Protein AF-A0A7X8M252-F1 (afdb_monomer_lite)

Foldseek 3Di:
DDDDDDDDPVVDDCPRPCNVVVVVCVVVVPDDDDDDDDQDDLVRLLVVVCVVFVDDSVVCVLVSVVLCVLCVSHPVLSVLLVVVCVVVVQWDQDPVVRGIDGDSVVSVPPPGSVVSVVVVVVV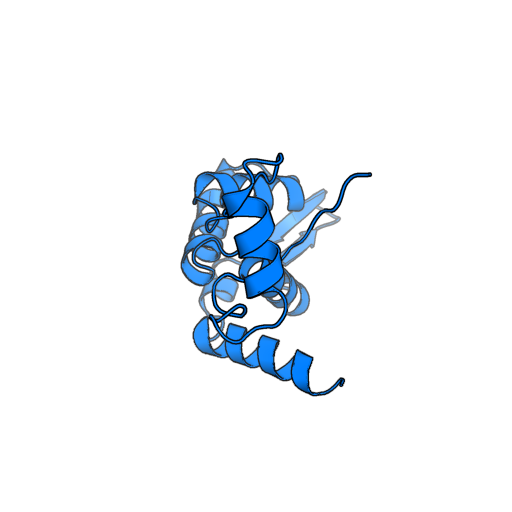VVVPD

Secondary structure (DSSP, 8-state):
--------TTT--TTSHHHHHHHHHHHT--S------PPPPHHHHHHHHHHHHT--HHHHHHHHHHHHHHHTT-HHHHHHHHHHHHHTTSEEEETTTTEEEE-HHHHHTSPPHHHHHHHHHHHTTS--

Sequence (128 aa):
MLIVGAFRSNEINEEHPLSELIREFRKEHSCGTCLLLPPLRRTETEKLVADMLDARLGDMAALCQYLYLKTGGNPFSLRQLLVLIHDEGLLYFSRQKGCWQWDLEAIQDLPHGEDVLEMILRKNKQTS

pLDDT: mean 80.12, std 14.75, range [32.66, 94.88]

Radius of gyration: 19.17 Å; chains: 1; bounding box: 40×32×47 Å

Structure (mmCIF, N/CA/C/O backbone):
data_AF-A0A7X8M252-F1
#
_entry.id   AF-A0A7X8M252-F1
#
loop_
_atom_site.group_PDB
_atom_site.id
_atom_site.type_symbol
_atom_site.label_atom_id
_atom_site.label_alt_id
_atom_site.label_comp_id
_atom_site.label_asym_id
_atom_site.label_entity_id
_atom_site.label_seq_id
_atom_site.pdbx_PDB_ins_code
_atom_site.Cartn_x
_atom_site.Cartn_y
_atom_site.Cartn_z
_atom_site.occupancy
_atom_site.B_iso_or_equiv
_atom_site.auth_seq_id
_atom_site.auth_comp_id
_atom_site.auth_asym_id
_atom_site.auth_atom_id
_atom_site.pdbx_PDB_model_num
ATOM 1 N N . MET A 1 1 ? 3.253 15.989 -30.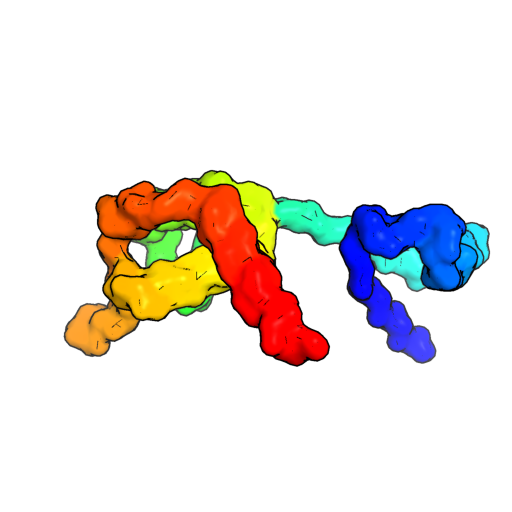838 1.00 73.31 1 MET A N 1
ATOM 2 C CA . MET A 1 1 ? 2.621 14.702 -30.477 1.00 73.31 1 MET A CA 1
ATOM 3 C C . MET A 1 1 ? 3.349 14.165 -29.254 1.00 73.31 1 MET A C 1
ATOM 5 O O . MET A 1 1 ? 4.569 14.221 -29.259 1.00 73.31 1 MET A O 1
ATOM 9 N N . LEU A 1 2 ? 2.636 13.724 -28.214 1.00 78.88 2 LEU A N 1
ATOM 10 C CA . LEU A 1 2 ? 3.219 13.113 -27.012 1.00 78.88 2 LEU A CA 1
ATOM 11 C C . LEU A 1 2 ? 2.778 11.649 -26.969 1.00 78.88 2 LEU A C 1
ATOM 13 O O . LEU A 1 2 ? 1.581 11.383 -27.030 1.00 78.88 2 LEU A O 1
ATOM 17 N N . ILE A 1 3 ? 3.733 10.725 -26.887 1.00 77.19 3 ILE A N 1
ATOM 18 C CA . ILE A 1 3 ? 3.474 9.291 -26.735 1.00 77.19 3 ILE A CA 1
ATOM 19 C C . ILE A 1 3 ? 3.948 8.888 -25.339 1.00 77.19 3 ILE A C 1
ATOM 21 O O . ILE A 1 3 ? 5.083 9.178 -24.967 1.00 77.19 3 ILE A O 1
ATOM 25 N N . VAL A 1 4 ? 3.081 8.222 -24.576 1.00 83.19 4 VAL A N 1
ATOM 26 C CA . VAL A 1 4 ? 3.414 7.652 -23.265 1.00 83.19 4 VAL A CA 1
ATOM 27 C C . VAL A 1 4 ? 3.211 6.146 -23.343 1.00 83.19 4 VAL A C 1
ATOM 29 O O . VAL A 1 4 ? 2.113 5.685 -23.643 1.00 83.19 4 VAL A O 1
ATOM 32 N N . GLY A 1 5 ? 4.276 5.388 -23.090 1.00 79.12 5 GLY A N 1
ATOM 33 C CA . GLY A 1 5 ? 4.242 3.931 -23.005 1.00 79.12 5 GLY A CA 1
ATOM 34 C C . GLY A 1 5 ? 4.522 3.470 -21.579 1.00 79.12 5 GLY A C 1
ATOM 35 O O . GLY A 1 5 ? 5.428 3.990 -20.930 1.00 79.12 5 GLY A O 1
ATOM 36 N N . ALA A 1 6 ? 3.760 2.487 -21.104 1.00 82.38 6 ALA A N 1
ATOM 37 C CA . ALA A 1 6 ? 3.991 1.813 -19.833 1.00 82.38 6 ALA A CA 1
ATOM 38 C C . ALA A 1 6 ? 4.117 0.312 -20.095 1.00 82.38 6 ALA A C 1
ATOM 40 O O . ALA A 1 6 ? 3.262 -0.281 -20.747 1.00 82.38 6 ALA A O 1
ATOM 41 N N . PHE A 1 7 ? 5.196 -0.289 -19.611 1.00 78.50 7 PHE A N 1
ATOM 42 C CA . PHE A 1 7 ? 5.483 -1.709 -19.782 1.00 78.50 7 PHE A CA 1
ATOM 43 C C . PHE A 1 7 ? 6.274 -2.219 -18.581 1.00 78.50 7 PHE A C 1
ATOM 45 O O . PHE A 1 7 ? 6.946 -1.443 -17.895 1.00 78.50 7 PHE A O 1
ATOM 52 N N . ARG A 1 8 ? 6.211 -3.526 -18.316 1.00 76.25 8 ARG A N 1
ATOM 53 C CA . ARG A 1 8 ? 7.041 -4.146 -17.280 1.00 76.25 8 ARG A CA 1
ATOM 54 C C . ARG A 1 8 ? 8.405 -4.491 -17.856 1.00 76.25 8 ARG A C 1
ATOM 56 O O . ARG A 1 8 ? 8.520 -4.983 -18.975 1.00 76.25 8 ARG A O 1
ATOM 63 N N . SER A 1 9 ? 9.449 -4.248 -17.071 1.00 67.38 9 SER A N 1
ATOM 64 C CA . SER A 1 9 ? 10.839 -4.445 -17.498 1.00 67.38 9 SER A CA 1
ATOM 65 C C . SER A 1 9 ? 11.176 -5.892 -17.869 1.00 67.38 9 SER A C 1
ATOM 67 O O . SER A 1 9 ? 12.147 -6.108 -18.583 1.00 67.38 9 SER A O 1
ATOM 69 N N . ASN A 1 10 ? 10.392 -6.870 -17.407 1.00 68.81 10 ASN A N 1
ATOM 70 C CA . ASN A 1 10 ? 10.573 -8.291 -17.709 1.00 68.81 10 ASN A CA 1
ATOM 71 C C . ASN A 1 10 ? 9.704 -8.811 -18.872 1.00 68.81 10 ASN A C 1
ATOM 73 O O . ASN A 1 10 ? 9.860 -9.966 -19.250 1.00 68.81 10 ASN A O 1
ATOM 77 N N . GLU A 1 11 ? 8.786 -8.005 -19.412 1.00 66.69 11 GLU A N 1
ATOM 78 C CA . GLU A 1 11 ? 7.870 -8.412 -20.495 1.00 66.69 11 GLU A CA 1
ATOM 79 C C . GLU A 1 11 ? 8.396 -8.025 -21.885 1.00 66.69 11 GLU A C 1
ATOM 81 O O . GLU A 1 11 ? 7.957 -8.572 -22.892 1.00 66.69 11 GLU A O 1
ATOM 86 N N . ILE A 1 12 ? 9.374 -7.117 -21.943 1.00 69.38 12 ILE A N 1
ATOM 87 C CA . ILE A 1 12 ? 10.034 -6.696 -23.179 1.00 69.38 12 ILE A CA 1
ATOM 88 C C . ILE A 1 12 ? 11.429 -7.325 -23.221 1.00 69.38 12 ILE A C 1
ATOM 90 O O . ILE A 1 12 ? 12.381 -6.801 -22.643 1.00 69.38 12 ILE A O 1
ATOM 94 N N . ASN A 1 13 ? 11.536 -8.477 -23.882 1.00 67.19 13 ASN A N 1
ATOM 95 C CA . ASN A 1 13 ? 12.812 -9.117 -24.205 1.00 67.19 13 ASN A CA 1
ATOM 96 C C . ASN A 1 13 ? 13.367 -8.589 -25.543 1.00 67.19 13 ASN A C 1
ATOM 98 O O . ASN A 1 13 ? 12.698 -7.840 -26.255 1.00 67.19 13 ASN A O 1
ATOM 102 N N . GLU A 1 14 ? 14.592 -8.971 -25.914 1.00 65.06 14 GLU A N 1
ATOM 103 C CA . GLU A 1 14 ? 15.223 -8.498 -27.161 1.00 65.06 14 GLU A CA 1
ATOM 104 C C . GLU A 1 14 ? 14.440 -8.876 -28.433 1.00 65.06 14 GLU A C 1
ATOM 106 O O . GLU A 1 14 ? 14.584 -8.210 -29.455 1.00 65.06 14 GLU A O 1
ATOM 111 N N . GLU A 1 15 ? 13.564 -9.881 -28.350 1.00 73.81 15 GLU A N 1
ATOM 112 C CA . GLU A 1 15 ? 12.711 -10.361 -29.445 1.00 73.81 15 GLU A CA 1
ATOM 113 C C . GLU A 1 15 ? 11.344 -9.654 -29.520 1.00 73.81 15 GLU A C 1
ATOM 115 O O . GLU A 1 15 ? 10.587 -9.860 -30.469 1.00 73.81 15 GLU A O 1
ATOM 120 N N . HIS A 1 16 ? 10.995 -8.813 -28.539 1.00 77.06 16 HIS A N 1
ATOM 121 C CA . HIS A 1 16 ? 9.695 -8.151 -28.503 1.00 77.06 16 HIS A CA 1
ATOM 122 C C . HIS A 1 16 ? 9.610 -7.049 -29.587 1.00 77.06 16 HIS A C 1
ATOM 124 O O . HIS A 1 16 ? 10.510 -6.213 -29.666 1.00 77.06 16 HIS A O 1
ATOM 130 N N . PRO A 1 17 ? 8.516 -6.938 -30.372 1.00 77.69 17 PRO A N 1
ATOM 131 C CA . PRO A 1 17 ? 8.388 -5.944 -31.453 1.00 77.69 17 PRO A CA 1
ATOM 132 C C . PRO A 1 17 ? 8.627 -4.483 -31.025 1.00 77.69 17 PRO A C 1
ATOM 134 O O . PRO A 1 17 ? 9.151 -3.674 -31.784 1.00 77.69 17 PRO A O 1
ATOM 137 N N . LEU A 1 18 ? 8.277 -4.138 -29.780 1.00 77.00 18 LEU A N 1
ATOM 138 C CA . LEU A 1 18 ? 8.552 -2.817 -29.185 1.00 77.00 18 LEU A CA 1
ATOM 139 C C . LEU A 1 18 ? 10.036 -2.549 -28.875 1.00 77.00 18 LEU A C 1
ATOM 141 O O . LEU A 1 18 ? 10.408 -1.388 -28.712 1.00 77.00 18 LEU A O 1
ATOM 145 N N . SER A 1 19 ? 10.886 -3.571 -28.779 1.00 79.69 19 SER A N 1
ATOM 146 C CA . SER A 1 19 ? 12.299 -3.424 -28.406 1.00 79.69 19 SER A CA 1
ATOM 147 C C . SER A 1 19 ? 13.089 -2.645 -29.447 1.00 79.69 19 SER A C 1
ATOM 149 O O . SER A 1 19 ? 13.930 -1.817 -29.093 1.00 79.69 19 SER A O 1
ATOM 151 N N . GLU A 1 20 ? 12.790 -2.862 -30.727 1.00 78.69 20 GLU A N 1
ATOM 152 C CA . GLU A 1 20 ? 13.410 -2.128 -31.827 1.00 78.69 20 GLU A CA 1
ATOM 153 C C . GLU A 1 20 ? 13.023 -0.648 -31.797 1.00 78.69 20 GLU A C 1
ATOM 155 O O . GLU A 1 20 ? 13.904 0.210 -31.789 1.00 78.69 20 GLU A O 1
ATOM 160 N N . LEU A 1 21 ? 11.733 -0.361 -31.621 1.00 79.19 21 LEU A N 1
ATOM 161 C CA . LEU A 1 21 ? 11.214 1.000 -31.511 1.00 79.19 21 LEU A CA 1
ATOM 162 C C . LEU A 1 21 ? 11.801 1.750 -30.296 1.00 79.19 21 LEU A C 1
ATOM 164 O O . LEU A 1 21 ? 12.244 2.892 -30.411 1.00 79.19 21 LEU A O 1
ATOM 168 N N . ILE A 1 22 ? 11.872 1.106 -29.124 1.00 78.25 22 ILE A N 1
ATOM 169 C CA . ILE A 1 22 ? 12.487 1.687 -27.913 1.00 78.25 22 ILE A CA 1
ATOM 170 C C . ILE A 1 22 ? 13.985 1.948 -28.131 1.00 78.25 22 ILE A C 1
ATOM 172 O O . ILE A 1 22 ? 14.521 2.957 -27.664 1.00 78.25 22 ILE A O 1
ATOM 176 N N . ARG A 1 23 ? 14.681 1.044 -28.830 1.00 77.75 23 ARG A N 1
ATOM 177 C CA . ARG A 1 23 ? 16.107 1.177 -29.148 1.00 77.75 23 ARG A CA 1
ATOM 178 C C . ARG A 1 23 ? 16.363 2.330 -30.115 1.00 77.75 23 ARG A C 1
ATOM 180 O O . ARG A 1 23 ? 17.333 3.056 -29.914 1.00 77.75 23 ARG A O 1
ATOM 187 N N . GLU A 1 24 ? 15.515 2.513 -31.121 1.00 77.38 24 GLU A N 1
ATOM 188 C CA . GLU A 1 24 ? 15.575 3.652 -32.043 1.00 77.38 24 GLU A CA 1
ATOM 189 C C . GLU A 1 24 ? 15.381 4.977 -31.301 1.00 77.38 24 GLU A C 1
ATOM 191 O O . GLU A 1 24 ? 16.252 5.846 -31.380 1.00 77.38 24 GLU A O 1
ATOM 196 N N . PHE A 1 25 ? 14.350 5.079 -30.451 1.00 76.06 25 PHE A N 1
ATOM 197 C CA . PHE A 1 25 ? 14.123 6.269 -29.622 1.00 76.06 25 PHE A CA 1
ATOM 198 C C . PHE A 1 25 ? 15.287 6.588 -28.670 1.00 76.06 25 PHE A C 1
ATOM 200 O O . PHE A 1 25 ? 15.559 7.755 -28.390 1.00 76.06 25 PHE A O 1
ATOM 207 N N . ARG A 1 26 ? 16.008 5.573 -28.170 1.00 73.06 26 ARG A N 1
ATOM 208 C CA . ARG A 1 26 ? 17.211 5.785 -27.344 1.00 73.06 26 ARG A CA 1
ATOM 209 C C . ARG A 1 26 ? 18.427 6.236 -28.159 1.00 73.06 26 ARG A C 1
ATOM 211 O O . ARG A 1 26 ? 19.215 7.029 -27.653 1.00 73.06 26 ARG A O 1
ATOM 218 N N . LYS A 1 27 ? 18.609 5.725 -29.384 1.00 72.62 27 LYS A N 1
ATOM 219 C CA . LYS A 1 27 ? 19.780 6.018 -30.236 1.00 72.62 27 LYS A CA 1
ATOM 220 C C . LYS A 1 27 ? 19.763 7.435 -30.794 1.00 72.62 27 LYS A C 1
ATOM 222 O O . LYS A 1 27 ? 20.802 8.092 -30.834 1.00 72.62 27 LYS A O 1
ATOM 227 N N . GLU A 1 28 ? 18.600 7.914 -31.211 1.00 68.81 28 GLU A N 1
ATOM 228 C CA . GLU A 1 28 ? 18.484 9.219 -31.863 1.00 68.81 28 GLU A CA 1
ATOM 229 C C . GLU A 1 28 ? 18.573 10.414 -30.894 1.00 68.81 28 GLU A C 1
ATOM 231 O O . GLU A 1 28 ? 18.501 11.558 -31.332 1.00 68.81 28 GLU A O 1
ATOM 236 N N . HIS A 1 29 ? 18.757 10.188 -29.582 1.00 56.97 29 HIS A N 1
ATOM 237 C CA . HIS A 1 29 ? 18.713 11.232 -28.538 1.00 56.97 29 HIS A CA 1
ATOM 238 C C . HIS A 1 29 ? 17.429 12.091 -28.589 1.00 56.97 29 HIS A C 1
ATOM 240 O O . HIS A 1 29 ? 17.337 13.151 -27.964 1.00 56.97 29 HIS A O 1
ATOM 246 N N . SER A 1 30 ? 16.409 11.629 -29.311 1.00 59.91 30 SER A N 1
ATOM 247 C CA . SER A 1 30 ? 15.161 12.324 -29.580 1.00 59.91 30 SER A CA 1
ATOM 248 C C . SER A 1 30 ? 14.185 12.083 -28.425 1.00 59.91 30 SER A C 1
ATOM 250 O O . SER A 1 30 ? 13.268 11.278 -28.490 1.00 59.91 30 SER A O 1
ATOM 252 N N . CYS A 1 31 ? 14.403 12.815 -27.328 1.00 55.44 31 CYS A N 1
ATOM 253 C CA . CYS A 1 31 ? 13.402 13.156 -26.302 1.00 55.44 31 CYS A CA 1
ATOM 254 C C . CYS A 1 31 ? 12.590 11.992 -25.676 1.00 55.44 31 CYS A C 1
ATOM 256 O O . CYS A 1 31 ? 11.446 12.171 -25.264 1.00 55.44 31 CYS A O 1
ATOM 258 N N . GLY A 1 32 ? 13.164 10.795 -25.560 1.00 66.69 32 GLY A N 1
ATOM 259 C CA . GLY A 1 32 ? 12.546 9.690 -24.825 1.00 66.69 32 GLY A CA 1
ATOM 260 C C . GLY A 1 32 ? 12.953 9.683 -23.351 1.00 66.69 32 GLY A C 1
ATOM 261 O O . GLY A 1 32 ? 13.994 9.124 -23.010 1.00 66.69 32 GLY A O 1
ATOM 262 N N . THR A 1 33 ? 12.149 10.257 -22.450 1.00 75.75 33 THR A N 1
ATOM 263 C CA . THR A 1 33 ? 12.379 10.099 -21.002 1.00 75.75 33 THR A CA 1
ATOM 264 C C . THR A 1 33 ? 11.903 8.717 -20.558 1.00 75.75 33 THR A C 1
ATOM 266 O O . THR A 1 33 ? 10.704 8.461 -20.471 1.00 75.75 33 THR A O 1
ATOM 269 N N . CYS A 1 34 ? 12.839 7.817 -20.253 1.00 75.75 34 CYS A N 1
ATOM 270 C CA . CYS A 1 34 ? 12.524 6.516 -19.668 1.00 75.75 34 CYS A CA 1
ATOM 271 C C . CYS A 1 34 ? 12.515 6.630 -18.139 1.00 75.75 34 CYS A C 1
ATOM 273 O O . CYS A 1 34 ? 13.565 6.815 -17.524 1.00 75.75 34 CYS A O 1
ATOM 275 N N . LEU A 1 35 ? 11.338 6.502 -17.527 1.00 81.75 35 LEU A N 1
ATOM 276 C CA . LEU A 1 35 ? 11.183 6.513 -16.073 1.00 81.75 35 LEU A CA 1
ATOM 277 C C . LEU A 1 35 ? 11.045 5.082 -15.562 1.00 81.75 35 LEU A C 1
ATOM 279 O O . LEU A 1 35 ? 10.060 4.404 -15.849 1.00 81.75 35 LEU A O 1
ATOM 283 N N . LEU A 1 36 ? 12.032 4.627 -14.791 1.00 82.69 36 LEU A N 1
ATOM 284 C CA . LEU A 1 36 ? 11.899 3.397 -14.023 1.00 82.69 36 LEU A CA 1
ATOM 285 C C . LEU A 1 36 ? 11.101 3.699 -12.757 1.00 82.69 36 LEU A C 1
ATOM 287 O O . LEU A 1 36 ? 11.475 4.585 -11.991 1.00 82.69 36 LEU A O 1
ATOM 291 N N . LEU A 1 37 ? 10.026 2.949 -12.533 1.00 84.75 37 LEU A N 1
ATOM 292 C CA . LEU A 1 37 ? 9.230 3.033 -11.314 1.00 84.75 37 LEU A CA 1
ATOM 293 C C . LEU A 1 37 ? 9.674 1.916 -10.360 1.00 84.75 37 LEU A C 1
ATOM 295 O O . LEU A 1 37 ? 9.262 0.768 -10.550 1.00 84.75 37 LEU A O 1
ATOM 299 N N . PRO A 1 38 ? 10.551 2.200 -9.377 1.00 86.94 38 PRO A N 1
ATOM 300 C CA . PRO A 1 38 ? 10.893 1.215 -8.363 1.00 86.94 38 PRO A CA 1
ATOM 301 C C . PRO A 1 38 ? 9.679 0.929 -7.462 1.00 86.94 38 PRO A C 1
ATOM 303 O O . PRO A 1 38 ? 8.731 1.721 -7.432 1.00 86.94 38 PRO A O 1
ATOM 306 N N . PRO A 1 39 ? 9.706 -0.172 -6.688 1.00 89.12 39 PRO A N 1
ATOM 307 C CA . PRO A 1 39 ? 8.764 -0.355 -5.593 1.00 89.12 39 PRO A CA 1
ATOM 308 C C . PRO A 1 39 ? 8.773 0.859 -4.659 1.00 89.12 39 PRO A C 1
ATOM 310 O O . PRO A 1 39 ? 9.811 1.500 -4.464 1.00 89.12 39 PRO A O 1
ATOM 313 N N . LEU A 1 40 ? 7.615 1.154 -4.074 1.00 92.44 40 LEU A N 1
ATOM 314 C CA . LEU A 1 40 ? 7.474 2.221 -3.094 1.00 92.44 40 LEU A CA 1
ATOM 315 C C . LEU A 1 40 ? 8.387 1.946 -1.909 1.00 92.44 40 LEU A C 1
ATOM 317 O O . LEU A 1 40 ? 8.509 0.816 -1.441 1.00 92.44 40 LEU A O 1
ATOM 321 N N . ARG A 1 41 ? 8.975 3.002 -1.364 1.00 94.50 41 ARG A N 1
ATOM 322 C CA . ARG A 1 41 ? 9.617 2.958 -0.055 1.00 94.50 41 ARG A CA 1
ATOM 323 C C . ARG A 1 41 ? 8.553 2.812 1.028 1.00 94.50 41 ARG A C 1
ATOM 325 O O . ARG A 1 41 ? 7.380 3.143 0.837 1.00 94.50 41 ARG A O 1
ATOM 332 N N . ARG A 1 42 ? 8.985 2.401 2.220 1.00 92.31 42 ARG A N 1
ATOM 333 C CA . ARG A 1 42 ? 8.117 2.324 3.404 1.00 92.31 42 ARG A CA 1
ATOM 334 C C . ARG A 1 42 ? 7.364 3.634 3.656 1.00 92.31 42 ARG A C 1
ATOM 336 O O . ARG A 1 42 ? 6.152 3.615 3.807 1.00 92.31 42 ARG A O 1
ATOM 343 N N . THR A 1 43 ? 8.062 4.767 3.625 1.00 93.19 43 THR A N 1
ATOM 344 C CA . THR A 1 43 ? 7.463 6.088 3.881 1.00 93.19 43 THR A CA 1
ATOM 345 C C . THR A 1 43 ? 6.473 6.523 2.799 1.00 93.19 43 THR A C 1
ATOM 347 O O . THR A 1 43 ? 5.526 7.248 3.085 1.00 93.19 43 THR A O 1
ATOM 350 N N . GLU A 1 44 ? 6.670 6.089 1.554 1.00 93.69 44 GLU A N 1
ATOM 351 C CA . GLU A 1 44 ? 5.740 6.345 0.448 1.00 93.69 44 GLU A CA 1
ATOM 352 C C . GLU A 1 44 ? 4.498 5.459 0.568 1.00 93.69 44 GLU A C 1
ATOM 354 O O . GLU A 1 44 ? 3.387 5.929 0.352 1.00 93.69 44 GLU A O 1
ATOM 359 N N . THR A 1 45 ? 4.678 4.206 0.995 1.00 92.75 45 THR A N 1
ATOM 360 C CA . THR A 1 45 ? 3.581 3.278 1.307 1.00 92.75 45 THR A CA 1
ATOM 361 C C . THR A 1 45 ? 2.735 3.802 2.465 1.00 92.75 45 THR A C 1
ATOM 363 O O . THR A 1 45 ? 1.515 3.837 2.370 1.00 92.75 45 THR A O 1
ATOM 366 N N . GLU A 1 46 ? 3.378 4.263 3.538 1.00 92.81 46 GLU A N 1
ATOM 367 C CA . GLU A 1 46 ? 2.725 4.863 4.703 1.00 92.81 46 GLU A CA 1
ATOM 368 C C . GLU A 1 46 ? 1.865 6.073 4.319 1.00 92.81 46 GLU A C 1
ATOM 370 O O . GLU A 1 46 ? 0.702 6.143 4.711 1.00 92.81 46 GLU A O 1
ATOM 375 N N . LYS A 1 47 ? 2.407 6.994 3.510 1.00 92.50 47 LYS A N 1
ATOM 376 C CA . LYS A 1 47 ? 1.653 8.146 2.991 1.00 92.50 47 LYS A CA 1
ATOM 377 C C . LYS A 1 47 ? 0.477 7.712 2.126 1.00 92.50 47 LYS A C 1
ATOM 379 O O . LYS A 1 47 ? -0.632 8.175 2.340 1.00 92.50 47 LYS A O 1
ATOM 384 N N . LEU A 1 48 ? 0.710 6.782 1.202 1.00 92.38 48 LEU A N 1
ATOM 385 C CA . LEU A 1 48 ? -0.325 6.290 0.301 1.00 92.38 48 LEU A CA 1
ATOM 386 C C . LEU A 1 48 ? -1.492 5.645 1.064 1.00 92.38 48 LEU A C 1
ATOM 388 O O . LEU A 1 48 ? -2.648 5.894 0.738 1.00 92.38 48 LEU A O 1
ATOM 392 N N . VAL A 1 49 ? -1.201 4.835 2.085 1.00 92.44 49 VAL A N 1
ATOM 393 C CA . VAL A 1 49 ? -2.229 4.219 2.937 1.00 92.44 49 VAL A CA 1
ATOM 394 C C . VAL A 1 49 ? -2.941 5.276 3.782 1.00 92.44 49 VAL A C 1
ATOM 396 O O . VAL A 1 49 ? -4.161 5.222 3.913 1.00 92.44 49 VAL A O 1
ATOM 399 N N . ALA A 1 50 ? -2.212 6.261 4.310 1.00 91.62 50 ALA A N 1
ATOM 400 C CA . ALA A 1 50 ? -2.816 7.343 5.078 1.00 91.62 50 ALA A CA 1
ATOM 401 C C . ALA A 1 50 ? -3.781 8.198 4.259 1.00 91.62 50 ALA A C 1
ATOM 403 O O . ALA A 1 50 ? -4.879 8.480 4.734 1.00 91.62 50 ALA A O 1
ATOM 404 N N . ASP A 1 51 ? -3.412 8.525 3.022 1.00 90.62 51 ASP A N 1
ATOM 405 C CA . ASP A 1 51 ? -4.271 9.259 2.094 1.00 90.62 51 ASP A CA 1
ATOM 406 C C . ASP A 1 51 ? -5.530 8.451 1.729 1.00 90.62 51 ASP A C 1
ATOM 408 O O . ASP A 1 51 ? -6.601 9.022 1.540 1.00 90.62 51 ASP A O 1
ATOM 412 N N . MET A 1 52 ? -5.434 7.117 1.654 1.00 90.19 52 MET A N 1
ATOM 413 C CA . MET A 1 52 ? -6.590 6.248 1.385 1.00 90.19 52 MET A CA 1
ATOM 414 C C . MET A 1 52 ? -7.546 6.129 2.576 1.00 90.19 52 MET A C 1
ATOM 416 O O . MET A 1 52 ? -8.758 6.048 2.378 1.00 90.19 52 MET A O 1
ATOM 420 N N . LEU A 1 53 ? -7.009 6.067 3.796 1.00 90.50 53 LEU A N 1
ATOM 421 C CA . LEU A 1 53 ? -7.781 5.808 5.014 1.00 90.50 53 LEU A CA 1
ATOM 422 C C . LEU A 1 53 ? -8.124 7.080 5.803 1.00 90.50 53 LEU A C 1
ATOM 424 O O . LEU A 1 53 ? -8.721 6.972 6.871 1.00 90.50 53 LEU A O 1
ATOM 428 N N . ASP A 1 54 ? -7.749 8.261 5.303 1.00 89.38 54 ASP A N 1
ATOM 429 C CA . ASP A 1 54 ? -7.921 9.559 5.977 1.00 89.38 54 ASP A CA 1
ATOM 430 C C . ASP A 1 54 ? -7.540 9.496 7.470 1.00 89.38 54 ASP A C 1
ATOM 432 O O . ASP A 1 54 ? -8.280 9.891 8.373 1.00 89.38 54 ASP A O 1
ATOM 436 N N . ALA A 1 55 ? -6.389 8.880 7.745 1.00 85.69 55 ALA A N 1
ATOM 437 C CA . ALA A 1 55 ? -5.955 8.544 9.094 1.00 85.69 55 ALA A CA 1
ATOM 438 C C . ALA A 1 55 ? -4.533 9.042 9.365 1.00 85.69 55 ALA A C 1
ATOM 440 O O . ALA A 1 55 ? -3.704 9.215 8.470 1.00 85.69 55 ALA A O 1
ATOM 441 N N . ARG A 1 56 ? -4.230 9.296 10.641 1.00 84.56 56 ARG A N 1
ATOM 442 C CA . ARG A 1 56 ? -2.918 9.809 11.043 1.00 84.56 56 ARG A CA 1
ATOM 443 C C . ARG A 1 56 ? -1.881 8.694 10.986 1.00 84.56 56 ARG A C 1
ATOM 445 O O . ARG A 1 56 ? -2.099 7.600 11.497 1.00 84.56 56 ARG A O 1
ATOM 452 N N . LEU A 1 57 ? -0.706 9.010 10.443 1.00 80.19 57 LEU A N 1
ATOM 453 C CA . LEU A 1 57 ? 0.407 8.064 10.295 1.00 80.19 57 LEU A CA 1
ATOM 454 C C . LEU A 1 57 ? 0.803 7.361 11.603 1.00 80.19 57 LEU A C 1
ATOM 456 O O . LEU A 1 57 ? 1.149 6.183 11.576 1.00 80.19 57 LEU A O 1
ATOM 460 N N . GLY A 1 58 ? 0.730 8.066 12.738 1.00 79.81 58 GLY A N 1
ATOM 461 C CA . GLY A 1 58 ? 1.063 7.501 14.049 1.00 79.81 58 GLY A CA 1
ATOM 462 C C . GLY A 1 58 ? 0.174 6.319 14.438 1.00 79.81 58 GLY A C 1
ATOM 463 O O . GLY A 1 58 ? 0.679 5.322 14.945 1.00 79.81 58 GLY A O 1
ATOM 464 N N . ASP A 1 59 ? -1.118 6.392 14.118 1.00 82.50 59 ASP A N 1
ATOM 465 C CA . ASP A 1 59 ? -2.098 5.370 14.494 1.00 82.50 59 ASP A CA 1
ATOM 466 C C . ASP A 1 59 ? -2.003 4.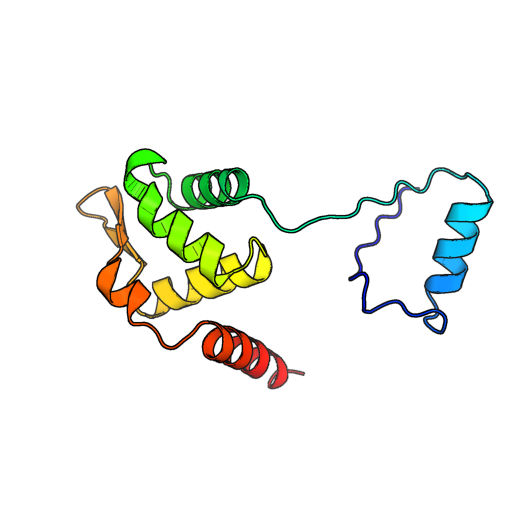132 13.584 1.00 82.50 59 ASP A C 1
ATOM 468 O O . ASP A 1 59 ? -2.385 3.033 13.976 1.00 82.50 59 ASP A O 1
ATOM 472 N N . MET A 1 60 ? -1.440 4.288 12.380 1.00 88.38 60 MET A N 1
ATOM 473 C CA . MET A 1 60 ? -1.340 3.235 11.363 1.00 88.38 60 MET A CA 1
ATOM 474 C C . MET A 1 60 ? 0.054 2.627 11.214 1.00 88.38 60 MET A C 1
ATOM 476 O O . MET A 1 60 ? 0.241 1.761 10.361 1.00 88.38 60 MET A O 1
ATOM 480 N N . ALA A 1 61 ? 1.040 3.034 12.017 1.00 89.62 61 ALA A N 1
ATOM 481 C CA . ALA A 1 61 ? 2.430 2.608 11.841 1.00 89.62 61 ALA A CA 1
ATOM 482 C C . ALA A 1 61 ? 2.588 1.075 11.756 1.00 89.62 61 ALA A C 1
ATOM 484 O O . ALA A 1 61 ? 3.314 0.570 10.896 1.00 89.62 61 ALA A O 1
ATOM 485 N N . ALA A 1 62 ? 1.865 0.333 12.600 1.00 91.12 62 ALA A N 1
ATOM 486 C CA . ALA A 1 62 ? 1.897 -1.128 12.617 1.00 91.12 62 ALA A CA 1
ATOM 487 C C . ALA A 1 62 ? 1.208 -1.756 11.389 1.00 91.12 62 ALA A C 1
ATOM 489 O O . ALA A 1 62 ? 1.758 -2.676 10.778 1.00 91.12 62 ALA A O 1
ATOM 490 N N . LEU A 1 63 ? 0.051 -1.222 10.978 1.00 92.25 63 LEU A N 1
ATOM 491 C CA . LEU A 1 63 ? -0.656 -1.658 9.771 1.00 92.25 63 LEU A CA 1
ATOM 492 C C . LEU A 1 63 ? 0.198 -1.406 8.522 1.00 92.25 63 LEU A C 1
ATOM 494 O O . LEU A 1 63 ? 0.430 -2.317 7.731 1.00 92.25 63 LEU A O 1
ATOM 498 N N . CYS A 1 64 ? 0.733 -0.196 8.368 1.00 92.81 64 CYS A N 1
ATOM 499 C CA . CYS A 1 64 ? 1.578 0.171 7.235 1.00 92.81 64 CYS A CA 1
ATOM 500 C C . CYS A 1 64 ? 2.854 -0.673 7.167 1.00 92.81 64 CYS A C 1
ATOM 502 O O . CYS A 1 64 ? 3.272 -1.064 6.078 1.00 92.81 64 CYS A O 1
ATOM 504 N N . GLN A 1 65 ? 3.461 -0.998 8.314 1.00 92.06 65 GLN A N 1
ATOM 505 C CA . GLN A 1 65 ? 4.612 -1.896 8.360 1.00 92.06 65 GLN A CA 1
ATOM 506 C C . GLN A 1 65 ? 4.260 -3.298 7.856 1.00 92.06 65 GLN A C 1
ATOM 508 O O . GLN A 1 65 ? 5.016 -3.865 7.065 1.00 92.06 65 GLN A O 1
ATOM 513 N N . TYR A 1 66 ? 3.118 -3.841 8.282 1.00 91.12 66 TYR A N 1
ATOM 514 C CA . TYR A 1 66 ? 2.640 -5.141 7.820 1.00 91.12 66 TYR A CA 1
ATOM 515 C C . TYR A 1 66 ? 2.358 -5.140 6.311 1.00 91.12 66 TYR A C 1
ATOM 517 O O . TYR A 1 66 ? 2.872 -5.991 5.582 1.00 91.12 66 TYR A O 1
ATOM 525 N N . LEU A 1 67 ? 1.611 -4.142 5.830 1.00 91.38 67 LEU A N 1
ATOM 526 C CA . LEU A 1 67 ? 1.290 -3.971 4.413 1.00 91.38 67 LEU A CA 1
ATOM 527 C C . LEU A 1 67 ? 2.559 -3.839 3.562 1.00 91.38 67 LEU A C 1
ATOM 529 O O . LEU A 1 67 ? 2.683 -4.498 2.532 1.00 91.38 67 LEU A O 1
ATOM 533 N N . TYR A 1 68 ? 3.535 -3.041 3.998 1.00 92.50 68 TYR A N 1
ATOM 534 C CA . TYR A 1 68 ? 4.809 -2.896 3.298 1.00 92.50 68 TYR A CA 1
ATOM 535 C C . TYR A 1 68 ? 5.580 -4.219 3.226 1.00 92.50 68 TYR A C 1
ATOM 537 O O . TYR A 1 68 ? 6.032 -4.606 2.149 1.00 92.50 68 TYR A O 1
ATOM 545 N N . LEU A 1 69 ? 5.690 -4.942 4.348 1.00 89.81 69 LEU A N 1
ATOM 546 C CA . LEU A 1 69 ? 6.414 -6.213 4.409 1.00 89.81 69 LEU A CA 1
ATOM 547 C C . LEU A 1 69 ? 5.782 -7.273 3.498 1.00 89.81 69 LEU A C 1
ATOM 549 O O . LEU A 1 69 ? 6.500 -7.975 2.792 1.00 89.81 69 LEU A O 1
ATOM 553 N N . LYS A 1 70 ? 4.447 -7.368 3.478 1.00 86.69 70 LYS A N 1
ATOM 554 C CA . LYS A 1 70 ? 3.725 -8.335 2.636 1.00 86.69 70 LYS A CA 1
ATOM 555 C C . LYS A 1 70 ? 3.775 -8.007 1.148 1.00 86.69 70 LYS A C 1
ATOM 557 O O . LYS A 1 70 ? 3.659 -8.908 0.326 1.00 86.69 70 LYS A O 1
ATOM 562 N N . THR A 1 71 ? 3.922 -6.734 0.794 1.00 88.44 71 THR A N 1
ATOM 563 C CA . THR A 1 71 ? 3.804 -6.275 -0.600 1.00 88.44 71 THR A CA 1
ATOM 564 C C . THR A 1 71 ? 5.151 -5.965 -1.240 1.00 88.44 71 THR A C 1
ATOM 566 O O . THR A 1 71 ? 5.216 -5.783 -2.455 1.00 88.44 71 THR A O 1
ATOM 569 N N . GLY A 1 72 ? 6.220 -5.860 -0.444 1.00 88.56 72 GLY A N 1
ATOM 570 C CA . GLY A 1 72 ? 7.534 -5.420 -0.912 1.00 88.56 72 GLY A CA 1
ATOM 571 C C . GLY A 1 72 ? 7.508 -4.014 -1.521 1.00 88.56 72 GLY A C 1
ATOM 572 O O . GLY A 1 72 ? 8.301 -3.726 -2.414 1.00 88.56 72 GLY A O 1
ATOM 573 N N . GLY A 1 73 ? 6.554 -3.168 -1.112 1.00 89.06 73 GLY A N 1
ATOM 574 C CA . GLY A 1 73 ? 6.340 -1.838 -1.688 1.00 89.06 73 GLY A CA 1
ATOM 575 C C . GLY A 1 73 ? 5.687 -1.842 -3.075 1.00 89.06 73 GLY A C 1
ATOM 576 O O . GLY A 1 73 ? 5.630 -0.801 -3.725 1.00 89.06 73 GLY A O 1
ATOM 577 N N . ASN A 1 74 ? 5.194 -2.980 -3.570 1.00 88.94 74 ASN A N 1
ATOM 578 C CA . ASN A 1 74 ? 4.522 -3.046 -4.865 1.00 88.94 74 ASN A CA 1
ATOM 579 C C . ASN A 1 74 ? 3.098 -2.439 -4.778 1.00 88.94 74 ASN A C 1
ATOM 581 O O . ASN A 1 74 ? 2.250 -3.012 -4.088 1.00 88.94 74 ASN A O 1
ATOM 585 N N . PRO A 1 75 ? 2.782 -1.336 -5.496 1.00 88.81 75 PRO A N 1
ATOM 586 C CA . PRO A 1 75 ? 1.466 -0.688 -5.416 1.00 88.81 75 PRO A CA 1
ATOM 587 C C . PRO A 1 75 ? 0.294 -1.577 -5.849 1.00 88.81 75 PRO A C 1
ATOM 589 O O . PRO A 1 75 ? -0.814 -1.435 -5.330 1.00 88.81 75 PRO A O 1
ATOM 592 N N . PHE A 1 76 ? 0.520 -2.486 -6.804 1.00 84.38 76 PHE A N 1
ATOM 593 C CA . PHE A 1 76 ? -0.503 -3.428 -7.249 1.00 84.38 76 PHE A CA 1
ATOM 594 C C . PHE A 1 76 ? -0.808 -4.432 -6.137 1.00 84.38 76 PHE A C 1
ATOM 596 O O . PHE A 1 76 ? -1.963 -4.564 -5.740 1.00 84.38 76 PHE A O 1
ATOM 603 N N . SER A 1 77 ? 0.223 -5.067 -5.574 1.00 85.06 77 SER A N 1
ATOM 604 C CA . SER A 1 77 ? 0.065 -6.008 -4.459 1.00 85.06 77 SER A CA 1
ATOM 605 C C . SER A 1 77 ? -0.551 -5.339 -3.228 1.00 85.06 77 SER A C 1
ATOM 607 O O . SER A 1 77 ? -1.400 -5.931 -2.571 1.00 85.06 77 SER A O 1
ATOM 609 N N . LEU A 1 78 ? -0.170 -4.089 -2.941 1.00 90.31 78 LEU A N 1
ATOM 610 C CA . LEU A 1 78 ? -0.742 -3.295 -1.855 1.00 90.31 78 LEU A CA 1
ATOM 611 C C . LEU A 1 78 ? -2.243 -3.088 -2.027 1.00 90.31 78 LEU A C 1
ATOM 613 O O . LEU A 1 78 ? -3.003 -3.370 -1.105 1.00 90.31 78 LEU A O 1
ATOM 617 N N . ARG A 1 79 ? -2.681 -2.648 -3.212 1.00 89.12 79 ARG A N 1
ATOM 618 C CA . ARG A 1 79 ? -4.109 -2.493 -3.518 1.00 89.12 79 ARG A CA 1
ATOM 619 C C . ARG A 1 79 ? -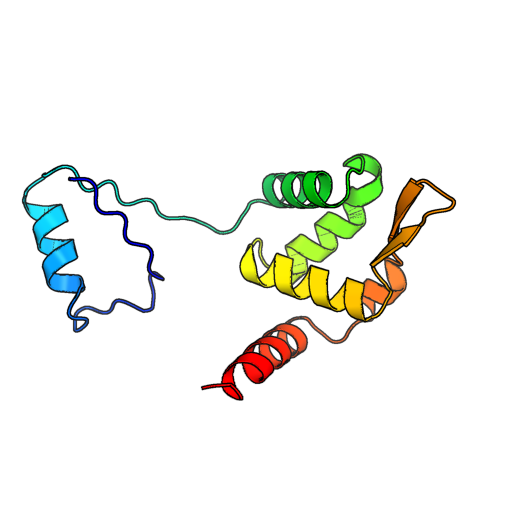4.863 -3.808 -3.345 1.00 89.12 79 ARG A C 1
ATOM 621 O O . ARG A 1 79 ? -5.942 -3.815 -2.770 1.00 89.12 79 ARG A O 1
ATOM 628 N N . GLN A 1 80 ? -4.303 -4.897 -3.856 1.00 86.19 80 GLN A N 1
ATOM 629 C CA . GLN A 1 80 ? -4.918 -6.220 -3.803 1.00 86.19 80 GLN A CA 1
ATOM 630 C C . GLN A 1 80 ? -5.080 -6.722 -2.361 1.00 86.19 80 GLN A C 1
ATOM 632 O O . GLN A 1 80 ? -6.151 -7.196 -1.992 1.00 86.19 80 GLN A O 1
ATOM 637 N N . LEU A 1 81 ? -4.059 -6.535 -1.521 1.00 88.25 81 LEU A N 1
ATOM 638 C CA . LEU A 1 81 ? -4.134 -6.861 -0.099 1.00 88.25 81 LEU A CA 1
ATOM 639 C C . LEU A 1 81 ? -5.162 -5.989 0.636 1.00 88.25 81 LEU A C 1
ATOM 641 O O . LEU A 1 81 ? -5.932 -6.517 1.427 1.00 88.25 81 LEU A O 1
ATOM 645 N N . LEU A 1 82 ? -5.209 -4.683 0.350 1.00 91.12 82 LEU A N 1
ATOM 646 C CA . LEU A 1 82 ? -6.199 -3.768 0.931 1.00 91.12 82 LEU A CA 1
ATOM 647 C C . LEU A 1 82 ? -7.640 -4.165 0.577 1.00 91.12 82 LEU A C 1
ATOM 649 O O . LEU A 1 82 ? -8.509 -4.128 1.443 1.00 91.12 82 LEU A O 1
ATOM 653 N N . VAL A 1 83 ? -7.889 -4.564 -0.675 1.00 89.44 83 VAL A N 1
ATOM 654 C CA . VAL A 1 83 ? -9.200 -5.079 -1.104 1.00 89.44 83 VAL A CA 1
ATOM 655 C C . VAL A 1 83 ? -9.536 -6.372 -0.368 1.00 89.44 83 VAL A C 1
ATOM 657 O O . VAL A 1 83 ? -10.630 -6.481 0.167 1.00 89.44 83 VAL A O 1
ATOM 660 N N . LEU A 1 84 ? -8.592 -7.313 -0.264 1.00 88.38 84 LEU A N 1
ATOM 661 C CA . LEU A 1 84 ? -8.817 -8.560 0.467 1.00 88.38 84 LEU A CA 1
ATOM 662 C C . LEU A 1 84 ? -9.207 -8.306 1.927 1.00 88.38 84 LEU A C 1
ATOM 664 O O . LEU A 1 84 ? -10.235 -8.798 2.373 1.00 88.38 84 LEU A O 1
ATOM 668 N N . ILE A 1 85 ? -8.413 -7.534 2.677 1.00 91.44 85 ILE A N 1
ATOM 669 C CA . ILE A 1 85 ? -8.702 -7.294 4.101 1.00 91.44 85 ILE A CA 1
ATOM 670 C C . ILE A 1 85 ? -10.008 -6.517 4.301 1.00 91.44 85 ILE A C 1
ATOM 672 O O . ILE A 1 85 ? -10.651 -6.660 5.337 1.00 91.44 85 ILE A O 1
ATOM 676 N N . HIS A 1 86 ? -10.407 -5.705 3.319 1.00 93.00 86 HIS A N 1
ATOM 677 C CA . HIS A 1 86 ? -11.704 -5.041 3.321 1.00 93.00 86 HIS A CA 1
ATOM 678 C C . HIS A 1 86 ? -12.849 -6.031 3.089 1.00 93.00 86 HIS A C 1
ATOM 680 O O . HIS A 1 86 ? -13.830 -6.016 3.830 1.00 93.00 86 HIS A O 1
ATOM 686 N N . ASP A 1 87 ? -12.720 -6.908 2.095 1.00 89.06 87 ASP A N 1
ATOM 687 C CA . ASP A 1 87 ? -13.737 -7.905 1.755 1.00 89.06 87 ASP A CA 1
ATOM 688 C C . ASP A 1 87 ? -13.925 -8.941 2.876 1.00 89.06 87 ASP A C 1
ATOM 690 O O . ASP A 1 87 ? -15.049 -9.367 3.135 1.00 89.06 87 ASP A O 1
ATOM 694 N N . GLU A 1 88 ? -12.855 -9.273 3.604 1.00 88.81 88 GLU A N 1
ATOM 695 C CA . GLU A 1 88 ? -12.893 -10.103 4.820 1.00 88.81 88 GLU A CA 1
ATOM 696 C C . GLU A 1 88 ? -13.433 -9.348 6.056 1.00 88.81 88 GLU A C 1
ATOM 698 O O . GLU A 1 88 ? -13.522 -9.903 7.149 1.00 88.81 88 GLU A O 1
ATOM 703 N N . GLY A 1 89 ? -13.784 -8.064 5.921 1.00 92.44 89 GLY A N 1
ATOM 704 C CA . GLY A 1 89 ? -14.317 -7.244 7.013 1.00 92.44 89 GLY A CA 1
ATOM 705 C C . GLY A 1 89 ? -13.290 -6.868 8.086 1.00 92.44 89 GLY A C 1
ATOM 706 O O . GLY A 1 89 ? -13.662 -6.333 9.129 1.00 92.44 89 GLY A O 1
ATOM 707 N N . LEU A 1 90 ? -12.002 -7.110 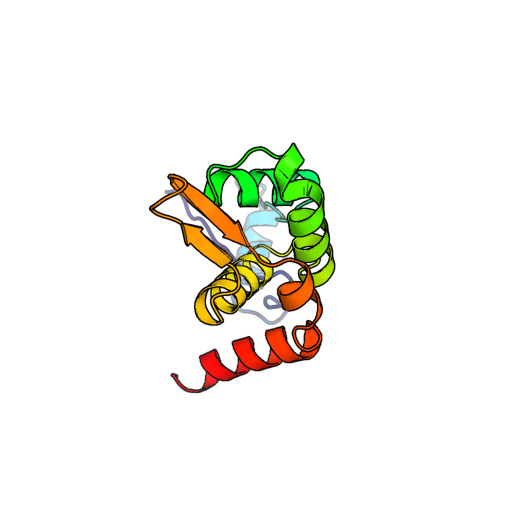7.836 1.00 93.81 90 LEU A N 1
ATOM 708 C CA . LEU A 1 90 ? -10.902 -6.795 8.749 1.00 93.81 90 LEU A CA 1
ATOM 709 C C . LEU A 1 90 ? -10.451 -5.337 8.649 1.00 93.81 90 LEU A C 1
ATOM 711 O O . LEU A 1 90 ? -9.778 -4.845 9.550 1.00 93.81 90 LEU A O 1
ATOM 715 N N . LEU A 1 91 ? -10.815 -4.652 7.565 1.00 94.69 91 LEU A N 1
ATOM 716 C CA . LEU A 1 91 ? -10.676 -3.213 7.360 1.00 94.69 91 LEU A CA 1
ATOM 717 C C . LEU A 1 91 ? -12.039 -2.648 6.956 1.00 94.69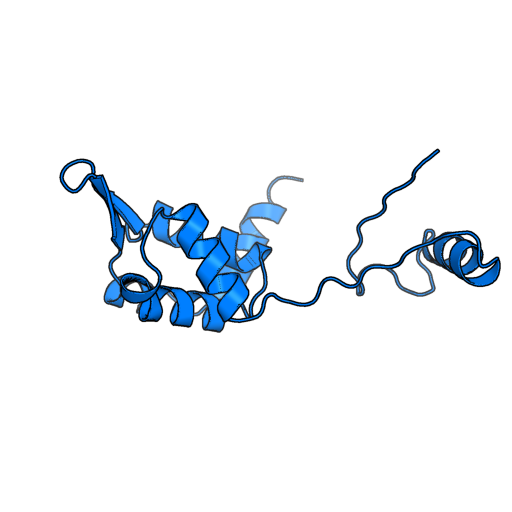 91 LEU A C 1
ATOM 719 O O . LEU A 1 91 ? -12.565 -2.983 5.900 1.00 94.69 91 LEU A O 1
ATOM 723 N N . TYR A 1 92 ? -12.610 -1.759 7.762 1.00 94.81 92 TYR A N 1
ATOM 724 C CA . TYR A 1 92 ? -13.956 -1.241 7.516 1.00 94.81 92 TYR A CA 1
ATOM 725 C C . TYR A 1 92 ? -14.115 0.199 7.993 1.00 94.81 92 TYR A C 1
ATOM 727 O O . TYR A 1 92 ? -13.462 0.652 8.934 1.00 94.81 92 TYR A O 1
ATOM 735 N N . PHE A 1 93 ? -15.027 0.934 7.361 1.00 94.19 93 PHE A N 1
ATOM 736 C CA . PHE A 1 93 ? -15.354 2.290 7.788 1.00 94.19 93 PHE A CA 1
ATOM 737 C C . PHE A 1 93 ? -16.403 2.274 8.907 1.00 94.19 93 PHE A C 1
ATOM 739 O O . PHE A 1 93 ? -17.563 1.906 8.695 1.00 94.19 93 PHE A O 1
ATOM 746 N N . SER A 1 94 ? -16.023 2.710 10.111 1.00 94.88 94 SER A N 1
ATOM 747 C CA . SER A 1 94 ? -16.953 2.837 11.233 1.00 94.88 94 SER A CA 1
ATOM 748 C C . SER A 1 94 ? -17.703 4.161 11.154 1.00 94.88 94 SER A C 1
ATOM 750 O O . SER A 1 94 ? -17.179 5.213 11.513 1.00 94.88 94 SER A O 1
ATOM 752 N N . ARG A 1 95 ? -18.981 4.116 10.760 1.00 92.81 95 ARG A N 1
ATOM 753 C CA . ARG A 1 95 ? -19.846 5.313 10.730 1.00 92.81 95 ARG A CA 1
ATOM 754 C C . ARG A 1 95 ? -20.033 5.962 12.102 1.00 92.81 95 ARG A C 1
ATOM 756 O O . ARG A 1 95 ? -20.226 7.166 12.174 1.00 92.81 95 ARG A O 1
ATOM 763 N N . GLN A 1 96 ? -19.982 5.171 13.174 1.00 94.31 96 GLN A N 1
ATOM 764 C CA . GLN A 1 96 ? -20.128 5.668 14.545 1.00 94.31 96 GLN A CA 1
ATOM 765 C C . GLN A 1 96 ? -18.915 6.498 14.976 1.00 94.31 96 GLN A C 1
ATOM 767 O O . GLN A 1 96 ? -19.075 7.508 15.652 1.00 94.31 96 GLN A O 1
ATOM 772 N N . LYS A 1 97 ? -17.709 6.074 14.578 1.00 90.44 97 LYS A N 1
ATOM 773 C CA . LYS A 1 97 ? -16.452 6.766 14.897 1.00 90.44 97 LYS A CA 1
ATOM 774 C C . LYS A 1 97 ? -16.034 7.780 13.825 1.00 90.44 97 LYS A C 1
ATOM 776 O O . LYS A 1 97 ? -15.170 8.606 14.088 1.00 90.44 97 LYS A O 1
ATOM 781 N N . GLY A 1 98 ? -16.636 7.718 12.637 1.00 91.75 98 GLY A N 1
ATOM 782 C CA . GLY A 1 98 ? -16.302 8.574 11.498 1.00 91.75 98 GLY A CA 1
ATOM 783 C C . GLY A 1 98 ? -14.927 8.285 10.893 1.00 91.75 98 GLY A C 1
ATOM 784 O O . GLY A 1 98 ? -14.368 9.158 10.242 1.00 91.75 98 GLY A O 1
ATOM 785 N N . CYS A 1 99 ? -14.367 7.095 11.120 1.00 92.75 99 CYS A N 1
ATOM 786 C CA . CYS A 1 99 ? -13.025 6.737 10.671 1.00 92.75 99 CYS A CA 1
ATOM 787 C C . CYS A 1 99 ? -12.921 5.257 10.291 1.00 92.75 99 CYS A C 1
ATOM 789 O O . CYS A 1 99 ? -13.753 4.423 10.674 1.00 92.75 99 CYS A O 1
ATOM 791 N N . TRP A 1 100 ? -11.870 4.930 9.542 1.00 94.38 100 TRP A N 1
ATOM 792 C CA . TRP A 1 100 ? -11.499 3.550 9.261 1.00 94.38 100 TRP A CA 1
ATOM 793 C C . TRP A 1 100 ? -11.047 2.835 10.533 1.00 94.38 100 TRP A C 1
ATOM 795 O O . TRP A 1 100 ? -10.407 3.415 11.410 1.00 94.38 100 TRP A O 1
ATOM 805 N N . GLN A 1 101 ? -11.424 1.569 10.643 1.00 93.62 101 GLN A N 1
ATOM 806 C CA . GLN A 1 101 ? -11.048 0.662 11.715 1.00 93.62 101 GLN A CA 1
ATOM 807 C C . GLN A 1 101 ? -10.468 -0.596 11.089 1.00 93.62 101 GLN A C 1
ATOM 809 O O . GLN A 1 101 ? -10.871 -0.995 9.995 1.00 93.62 101 GLN A O 1
ATOM 814 N N . TRP A 1 102 ? -9.532 -1.213 11.794 1.00 94.19 102 TRP A N 1
ATOM 815 C CA . TRP A 1 102 ? -8.928 -2.461 11.369 1.00 94.19 102 TRP A CA 1
ATOM 816 C C . TRP A 1 102 ? -8.613 -3.351 12.563 1.00 94.19 102 TRP A C 1
ATOM 818 O O . TRP A 1 102 ? -8.361 -2.856 13.664 1.00 94.19 102 TRP A O 1
ATOM 828 N N . ASP A 1 103 ? -8.604 -4.656 12.322 1.00 94.00 103 ASP A N 1
ATOM 829 C CA . ASP A 1 103 ? -8.155 -5.660 13.281 1.00 94.00 103 ASP A CA 1
ATOM 830 C C . ASP A 1 103 ? -6.772 -6.171 12.867 1.00 94.00 103 ASP A C 1
ATOM 832 O O . ASP A 1 103 ? -6.632 -6.958 11.932 1.00 94.00 103 ASP A O 1
ATOM 836 N N . LEU A 1 104 ? -5.725 -5.663 13.523 1.00 91.81 104 LEU A N 1
ATOM 837 C CA . LEU A 1 104 ? -4.353 -5.989 13.140 1.00 91.81 104 LEU A CA 1
ATOM 838 C C . LEU A 1 104 ? -4.002 -7.457 13.410 1.00 91.81 104 LEU A C 1
ATOM 840 O O . LEU A 1 104 ? -3.253 -8.033 12.625 1.00 91.81 104 LEU A O 1
ATOM 844 N N . GLU A 1 105 ? -4.520 -8.046 14.488 1.00 91.75 105 GLU A N 1
ATOM 845 C CA . GLU A 1 105 ? -4.241 -9.443 14.840 1.00 91.75 105 GLU A CA 1
ATOM 846 C C . GLU A 1 105 ? -4.860 -10.366 13.789 1.00 91.75 105 GLU A C 1
ATOM 848 O O . GLU A 1 105 ? -4.155 -11.162 13.169 1.00 91.75 105 GLU A O 1
ATOM 853 N N . ALA A 1 106 ? -6.137 -10.153 13.459 1.00 90.88 106 ALA A N 1
ATOM 854 C CA . ALA A 1 106 ? -6.811 -10.929 12.422 1.00 90.88 106 ALA A CA 1
ATOM 855 C C . ALA A 1 106 ? -6.174 -10.748 11.028 1.00 90.88 106 ALA A C 1
ATOM 857 O O . ALA A 1 106 ? -6.083 -11.697 10.250 1.00 90.88 106 ALA A O 1
ATOM 858 N N . ILE A 1 107 ? -5.686 -9.544 10.703 1.00 90.31 107 ILE A N 1
ATOM 859 C CA . ILE A 1 107 ? -4.964 -9.275 9.445 1.00 90.31 107 ILE A CA 1
ATOM 860 C C . ILE A 1 107 ? -3.638 -10.046 9.377 1.00 90.31 107 ILE A C 1
ATOM 862 O O . ILE A 1 107 ? -3.227 -10.471 8.291 1.00 90.31 107 ILE A O 1
ATOM 866 N N . GLN A 1 108 ? -2.943 -10.196 10.506 1.00 87.69 108 GLN A N 1
ATOM 867 C CA . GLN A 1 108 ? -1.678 -10.930 10.587 1.00 87.69 108 GLN A CA 1
ATOM 868 C C . GLN A 1 108 ? -1.872 -12.445 10.481 1.00 87.69 108 GLN A C 1
ATOM 870 O O . GLN A 1 108 ? -0.998 -13.115 9.925 1.00 87.69 108 GLN A O 1
ATOM 875 N N . ASP A 1 109 ? -3.022 -12.945 10.930 1.00 86.62 109 ASP A N 1
ATOM 876 C CA . ASP A 1 109 ? -3.404 -14.359 10.876 1.00 86.62 109 ASP A CA 1
ATOM 877 C C . ASP A 1 109 ? -3.906 -14.820 9.497 1.00 86.62 109 ASP A C 1
ATOM 879 O O . ASP A 1 109 ? -4.088 -16.020 9.268 1.00 86.62 109 ASP A O 1
ATOM 883 N N . LEU A 1 110 ? -4.086 -13.899 8.541 1.00 79.44 110 LEU A N 1
ATOM 884 C CA . LEU A 1 110 ? -4.389 -14.272 7.162 1.00 79.44 110 LEU A CA 1
ATOM 885 C C . LEU A 1 110 ? -3.293 -15.194 6.581 1.00 79.44 110 LEU A C 1
ATOM 887 O O . LEU A 1 110 ? -2.096 -14.983 6.828 1.00 79.44 110 LEU A O 1
ATOM 891 N N . PRO A 1 111 ? -3.674 -16.201 5.765 1.00 69.50 111 PRO A N 1
ATOM 892 C CA . PRO A 1 111 ? -2.724 -17.112 5.134 1.00 69.50 111 PRO A CA 1
ATOM 893 C C . PRO A 1 111 ? -1.636 -16.348 4.363 1.00 69.50 111 PRO A C 1
ATOM 895 O O . PRO A 1 111 ? -1.838 -15.230 3.883 1.00 69.50 111 PRO A O 1
ATOM 898 N N . HIS A 1 112 ? -0.432 -16.926 4.315 1.00 57.91 112 HIS A N 1
ATOM 899 C CA . HIS A 1 112 ? 0.792 -16.226 3.926 1.00 57.91 112 HIS A CA 1
ATOM 900 C C . HIS A 1 112 ? 0.703 -15.541 2.548 1.00 57.91 112 HIS A C 1
ATOM 902 O O . HIS A 1 112 ? 0.010 -15.980 1.637 1.00 57.91 112 HIS A O 1
ATOM 908 N N . GLY A 1 113 ? 1.434 -14.429 2.398 1.00 52.41 113 GLY A N 1
ATOM 909 C CA . GLY A 1 113 ? 1.283 -13.494 1.274 1.00 52.41 113 GLY A CA 1
ATOM 910 C C . GLY A 1 113 ? 1.587 -14.083 -0.108 1.00 52.41 113 GLY A C 1
ATOM 911 O O . GLY A 1 113 ? 1.114 -13.537 -1.100 1.00 52.41 113 GLY A O 1
ATOM 912 N N . GLU A 1 114 ? 2.321 -15.196 -0.175 1.00 52.16 114 GLU A N 1
ATOM 913 C CA . GLU A 1 114 ? 2.569 -15.946 -1.413 1.00 52.16 114 GLU A CA 1
ATOM 914 C C . GLU A 1 114 ? 1.283 -16.611 -1.935 1.00 52.16 114 GLU A C 1
ATOM 916 O O . GLU A 1 114 ? 0.964 -16.465 -3.114 1.00 52.16 114 GLU A O 1
ATOM 921 N N . ASP A 1 115 ? 0.474 -17.205 -1.049 1.00 56.00 115 ASP A N 1
ATOM 922 C CA . ASP A 1 115 ? -0.816 -17.819 -1.392 1.00 56.00 115 ASP A CA 1
ATOM 923 C C . ASP A 1 115 ? -1.878 -16.777 -1.753 1.00 56.00 115 ASP A C 1
ATOM 925 O O . ASP A 1 115 ? -2.699 -17.001 -2.640 1.00 56.00 115 ASP A O 1
ATOM 929 N N . VAL A 1 116 ? -1.852 -15.606 -1.113 1.00 56.16 116 VAL A N 1
ATOM 930 C CA . VAL A 1 116 ? -2.794 -14.514 -1.400 1.00 56.16 116 VAL A CA 1
ATOM 931 C C . VAL A 1 116 ? -2.520 -13.881 -2.768 1.00 56.16 116 VAL A C 1
ATOM 933 O O . VAL A 1 116 ? -3.451 -13.663 -3.542 1.00 56.16 116 VAL A O 1
ATOM 936 N N . LEU A 1 117 ? -1.253 -13.622 -3.108 1.00 56.91 117 LEU A N 1
ATOM 937 C CA . LEU A 1 117 ? -0.867 -13.117 -4.430 1.00 56.91 117 LEU A CA 1
ATOM 938 C C . LEU A 1 117 ? -1.149 -14.142 -5.538 1.00 56.91 117 LEU A C 1
ATOM 940 O O . LEU A 1 117 ? -1.718 -13.773 -6.566 1.00 56.91 117 LEU A O 1
ATOM 944 N N . GLU A 1 118 ? -0.831 -15.421 -5.318 1.00 58.06 118 GLU A N 1
ATOM 945 C CA . GLU A 1 118 ? -1.215 -16.526 -6.210 1.00 58.06 118 GLU A CA 1
ATOM 946 C C . GLU A 1 118 ? -2.742 -16.624 -6.377 1.00 58.06 118 GLU A C 1
ATOM 948 O O . GLU A 1 118 ? -3.236 -16.726 -7.501 1.00 58.06 118 GLU A O 1
ATOM 953 N N . MET A 1 119 ? -3.517 -16.533 -5.292 1.00 55.03 119 MET A N 1
ATOM 954 C CA . MET A 1 119 ? -4.985 -16.596 -5.319 1.00 55.03 119 MET A CA 1
ATOM 955 C C . MET A 1 119 ? -5.602 -15.428 -6.104 1.00 55.03 119 MET A C 1
ATOM 957 O O . MET A 1 119 ? -6.545 -15.619 -6.877 1.00 55.03 119 MET A O 1
ATOM 961 N N . ILE A 1 120 ? -5.041 -14.228 -5.963 1.00 57.66 120 ILE A N 1
ATOM 962 C CA . ILE A 1 120 ? -5.483 -13.021 -6.672 1.00 57.66 120 ILE A CA 1
ATOM 963 C C . ILE A 1 120 ? -5.105 -13.077 -8.159 1.00 57.66 120 ILE A C 1
ATOM 965 O O . ILE A 1 120 ? -5.916 -12.729 -9.020 1.00 57.66 120 ILE A O 1
ATOM 969 N N . LEU A 1 121 ? -3.916 -13.588 -8.494 1.00 59.69 121 LEU A N 1
ATOM 970 C CA . LEU A 1 121 ? -3.514 -13.832 -9.884 1.00 59.69 121 LEU A CA 1
ATOM 971 C C . LEU A 1 121 ? -4.374 -14.918 -10.554 1.00 59.69 121 LEU A C 1
ATOM 973 O O . LEU A 1 121 ? -4.673 -14.808 -11.744 1.00 59.69 121 LEU A O 1
ATOM 977 N N . ARG A 1 122 ? -4.826 -15.935 -9.807 1.00 53.66 122 ARG A N 1
ATOM 978 C CA . ARG A 1 122 ? -5.732 -16.982 -10.313 1.00 53.66 122 ARG A CA 1
ATOM 979 C C . ARG A 1 122 ? -7.128 -16.456 -10.651 1.00 53.66 122 ARG A C 1
ATOM 981 O O . ARG A 1 122 ? -7.661 -16.850 -11.687 1.00 53.66 122 ARG A O 1
ATOM 988 N N . LYS A 1 123 ? -7.698 -15.538 -9.856 1.00 50.12 123 LYS A N 1
ATOM 989 C CA . LYS A 1 123 ? -9.012 -14.926 -10.156 1.00 50.12 123 LYS A CA 1
ATOM 990 C C . LYS A 1 123 ? -9.021 -14.145 -11.480 1.00 50.12 123 LYS A C 1
ATOM 992 O O . LYS A 1 123 ? -10.030 -14.152 -12.172 1.00 50.12 123 LYS A O 1
ATOM 997 N N . ASN A 1 124 ? -7.893 -13.557 -11.884 1.00 47.12 124 ASN A N 1
ATOM 998 C CA . ASN A 1 124 ? -7.786 -12.785 -13.131 1.00 47.12 124 ASN A CA 1
ATOM 999 C C . ASN A 1 124 ? -7.570 -13.636 -14.399 1.00 47.12 124 ASN A C 1
ATOM 1001 O O . ASN A 1 124 ? -7.649 -13.099 -15.499 1.00 47.12 124 ASN A O 1
ATOM 1005 N N . LYS A 1 125 ? -7.303 -14.947 -14.281 1.00 39.34 125 LYS A N 1
ATOM 1006 C CA . LYS A 1 125 ? -7.149 -15.856 -15.437 1.00 39.34 125 LYS A CA 1
ATOM 1007 C C . LYS A 1 125 ? -8.450 -16.531 -15.888 1.00 39.34 125 LYS A C 1
ATOM 1009 O O . LYS A 1 125 ? -8.440 -17.190 -16.917 1.00 39.34 125 LYS A O 1
ATOM 1014 N N . GLN A 1 126 ? -9.551 -16.398 -15.144 1.00 35.41 126 GLN A N 1
ATOM 1015 C CA . GLN A 1 126 ? -10.837 -17.030 -15.491 1.00 35.41 126 GLN A CA 1
ATOM 1016 C C . GLN A 1 126 ? -11.782 -16.117 -16.293 1.00 35.41 126 GLN A C 1
ATOM 1018 O O . GLN A 1 126 ? -12.906 -16.513 -16.587 1.00 35.41 126 GLN A O 1
ATOM 1023 N N . THR A 1 127 ? -11.328 -14.919 -16.673 1.00 37.97 127 THR A N 1
ATOM 1024 C CA . THR A 1 127 ? -12.143 -13.913 -17.379 1.00 37.97 127 THR A CA 1
ATOM 1025 C C . THR A 1 127 ? -11.539 -13.464 -18.718 1.00 37.97 127 THR A C 1
ATOM 1027 O O . THR A 1 127 ? -11.806 -12.352 -19.170 1.00 37.97 127 THR A O 1
ATOM 1030 N N . SER A 1 128 ? -10.719 -14.292 -19.371 1.00 32.66 128 SER A N 1
ATOM 1031 C CA . SER A 1 128 ? -10.253 -14.063 -20.752 1.00 32.66 128 SER A CA 1
ATOM 1032 C C . SER A 1 128 ? -10.468 -15.283 -21.626 1.00 32.66 128 SER A C 1
ATOM 1034 O O . SER A 1 128 ? -10.262 -16.403 -21.112 1.00 32.66 128 SER A O 1
#